Protein AF-A0A8S9K2G1-F1 (afdb_monomer)

Sequence (142 aa):
MAADELMATHKSHRAPKSGPTMKKKSENDKKKSGVSDNKQQNPKAFSFTSADKAKILKLHTVEKEQKRIHLPTIDRNYGDPPPFVVVVQGPPGVGKSLVIKSLVKHFTHQNVPEVRGPITIVQGSVSVLHSSLVFSYILNEL

Solvent-accessible surface area (backbone atoms only — not comparable to full-atom values): 10329 Å² total; per-residue (Å²): 135,90,86,88,79,80,84,79,80,76,80,82,77,78,78,83,84,76,66,74,50,74,69,60,43,55,53,51,53,61,68,69,60,77,78,80,95,61,88,79,72,59,71,79,77,75,52,76,95,46,69,66,62,54,49,53,53,49,51,54,51,52,53,54,52,58,75,66,66,67,82,92,71,86,81,83,80,79,77,82,79,76,84,86,86,83,83,88,83,76,73,81,90,78,44,64,66,54,54,54,42,50,52,47,29,70,72,69,73,45,87,62,93,72,91,72,75,84,84,90,80,86,82,77,94,72,96,68,84,82,81,92,72,82,78,79,82,75,78,89,78,131

Radius of gyration: 39.26 Å; Cα contacts (8 Å, |Δi|>4): 29; chains: 1; bounding box: 96×61×89 Å

InterPro domains:
  IPR027417 P-loop containing nucleoside triphosphate hydrolase [G3DSA:3.40.50.300] (3-130)
  IPR027417 P-loop containing nucleoside triphosphate hydrolase [SSF52540] (83-114)
  IPR039761 Ribosome biogenesis protein Bms1/Tsr1 [PTHR12858] (6-125)

Foldseek 3Di:
DDDPDDDDDDDDDDDDPDDPPPVRVVVVVVVPPPDPDDPPDDVVVPDDPDDVVVVVVVVVVVVVVVVPDDDDDDDPDDDDDDDDDDDQDDDPPPCSVVVVQVVCCVAVVDGDPDDDDDDDGDHDDDPDDDDPDDPPDDDDDD

Organism: Brassica cretica (NCBI:txid69181)

Mean predicted aligned error: 17.75 Å

Secondary structure (DSSP, 8-state):
---------PPPPPPP--PPPHHHHHHHHHHHT---SS----TTTTS-S-HHHHHHHHHHHHHHHHHH----------SSPPPPP------TTS-HHHHHHHHHHHHH----S---S------S------------------

Structure (mmCIF, N/CA/C/O backbone):
data_AF-A0A8S9K2G1-F1
#
_entry.id   AF-A0A8S9K2G1-F1
#
loop_
_atom_site.group_PDB
_atom_site.id
_atom_site.type_symbol
_atom_site.label_atom_id
_atom_site.label_alt_id
_atom_site.label_comp_id
_atom_site.label_asym_id
_atom_site.label_entity_id
_atom_site.label_seq_id
_atom_site.pdbx_PDB_ins_code
_atom_site.Cartn_x
_atom_site.Cartn_y
_atom_site.Cartn_z
_atom_site.occupancy
_atom_site.B_iso_or_equiv
_atom_site.auth_seq_id
_atom_site.auth_comp_id
_atom_site.auth_asym_id
_atom_site.auth_atom_id
_atom_site.pdbx_PDB_model_num
ATOM 1 N N . MET A 1 1 ? -74.415 41.598 60.648 1.00 41.25 1 MET A N 1
ATOM 2 C CA . MET A 1 1 ? -74.114 40.195 61.003 1.00 41.25 1 MET A CA 1
ATOM 3 C C . MET A 1 1 ? -73.276 39.646 59.854 1.00 41.25 1 MET A C 1
ATOM 5 O O . MET A 1 1 ? -73.848 39.323 58.831 1.00 41.25 1 M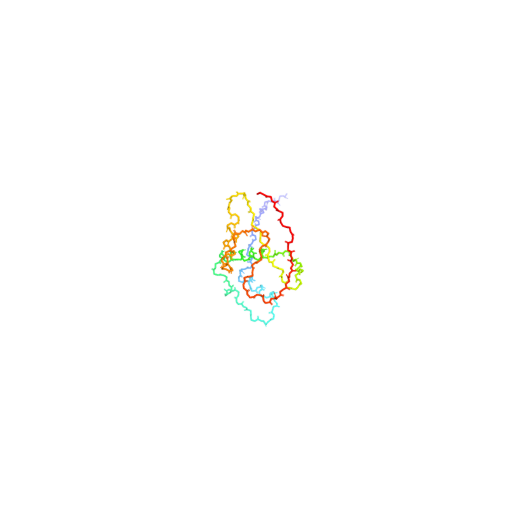ET A O 1
ATOM 9 N N . ALA A 1 2 ? -71.966 39.886 59.774 1.00 49.69 2 ALA A N 1
ATOM 10 C CA . ALA A 1 2 ? -70.877 39.422 60.643 1.00 49.69 2 ALA A CA 1
ATOM 11 C C . ALA A 1 2 ? -70.800 37.888 60.694 1.00 49.69 2 ALA A C 1
ATOM 13 O O . ALA A 1 2 ? -71.438 37.294 61.554 1.00 49.69 2 ALA A O 1
ATOM 14 N N . ALA A 1 3 ? -70.070 37.303 59.740 1.00 54.84 3 ALA A N 1
ATOM 15 C CA . ALA A 1 3 ? -69.247 36.097 59.880 1.00 54.84 3 ALA A CA 1
ATOM 16 C C . ALA A 1 3 ? -68.745 35.691 58.484 1.00 54.84 3 ALA A C 1
ATOM 18 O O . ALA A 1 3 ? -69.377 34.890 57.809 1.00 54.84 3 ALA A O 1
ATOM 19 N N . ASP A 1 4 ? -67.627 36.261 58.042 1.00 58.22 4 ASP A N 1
ATOM 20 C CA . ASP A 1 4 ? -66.793 35.593 57.036 1.00 58.22 4 ASP A CA 1
ATOM 21 C C . ASP A 1 4 ? -65.336 35.768 57.477 1.00 58.22 4 ASP A C 1
ATOM 23 O O . ASP A 1 4 ? -64.545 36.560 56.967 1.00 58.22 4 ASP A O 1
ATOM 27 N N . GLU A 1 5 ? -65.058 35.115 58.604 1.00 58.91 5 GLU A N 1
ATOM 28 C CA . GLU A 1 5 ? -63.786 35.109 59.305 1.00 58.91 5 GLU A CA 1
ATOM 29 C C . GLU A 1 5 ? -62.955 33.921 58.792 1.00 58.91 5 GLU A C 1
ATOM 31 O O . GLU A 1 5 ? -63.240 32.762 59.075 1.00 58.91 5 GLU A O 1
ATOM 36 N N . LEU A 1 6 ? -61.927 34.246 58.002 1.00 64.00 6 LEU A N 1
ATOM 37 C CA . LEU A 1 6 ? -60.638 33.548 57.912 1.00 64.00 6 LEU A CA 1
ATOM 38 C C . LEU A 1 6 ? -60.663 32.023 57.665 1.00 64.00 6 LEU A C 1
ATOM 40 O O . LEU A 1 6 ? -60.299 31.227 58.529 1.00 64.00 6 LEU A O 1
ATOM 44 N N . MET A 1 7 ? -60.916 31.606 56.422 1.00 61.41 7 MET A N 1
ATOM 45 C CA . MET A 1 7 ? -60.535 30.261 55.966 1.00 61.41 7 MET A CA 1
ATOM 46 C C . MET A 1 7 ? -59.083 30.260 55.468 1.00 61.41 7 MET A C 1
ATOM 48 O O . MET A 1 7 ? -58.781 30.724 54.368 1.00 61.41 7 MET A O 1
ATOM 52 N N . ALA A 1 8 ? -58.159 29.730 56.272 1.00 67.31 8 ALA A N 1
ATOM 53 C CA . ALA A 1 8 ? -56.782 29.501 55.843 1.00 67.31 8 ALA A CA 1
ATOM 54 C C . ALA A 1 8 ? -56.741 28.398 54.768 1.00 67.31 8 ALA A C 1
ATOM 56 O O . ALA A 1 8 ? -56.999 27.227 55.042 1.00 67.31 8 ALA A O 1
ATOM 57 N N . THR A 1 9 ? -56.391 28.747 53.528 1.00 68.19 9 THR A N 1
ATOM 58 C CA . THR A 1 9 ? -56.200 27.757 52.460 1.00 68.19 9 THR A CA 1
ATOM 59 C C . THR A 1 9 ? -54.955 26.917 52.750 1.00 68.19 9 THR A C 1
ATOM 61 O O . THR A 1 9 ? -53.826 27.408 52.653 1.00 68.19 9 THR A O 1
ATOM 64 N N . HIS A 1 10 ? -55.139 25.645 53.103 1.00 73.62 10 HIS A N 1
ATOM 65 C CA . HIS A 1 10 ? -54.024 24.723 53.310 1.00 73.62 10 HIS A CA 1
ATOM 6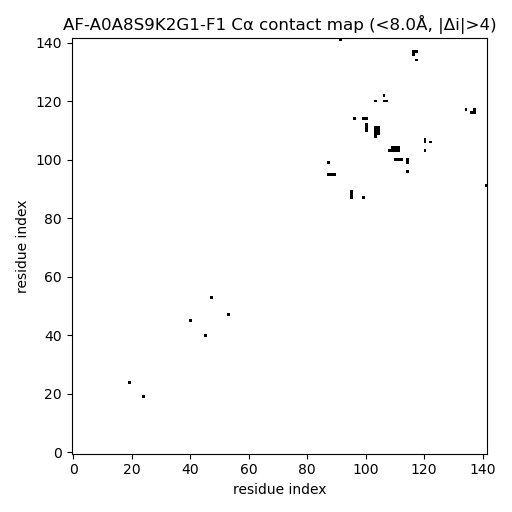6 C C . HIS A 1 10 ? -53.266 24.474 52.000 1.00 73.62 10 HIS A C 1
ATOM 68 O O . HIS A 1 10 ? -53.845 24.152 50.962 1.00 73.62 10 HIS A O 1
ATOM 74 N N . LYS A 1 11 ? -51.938 24.619 52.052 1.00 76.31 11 LYS A N 1
ATOM 75 C CA . LYS A 1 11 ? -51.043 24.412 50.908 1.00 76.31 11 LYS A CA 1
ATOM 76 C C . LYS A 1 11 ? -51.121 22.949 50.458 1.00 76.31 11 LYS A C 1
ATOM 78 O O . LYS A 1 11 ? -50.914 22.048 51.267 1.00 76.31 11 LYS A O 1
ATOM 83 N N . SER A 1 12 ? -51.402 22.703 49.177 1.00 78.00 12 SER A N 1
ATOM 84 C CA . SER A 1 12 ? -51.529 21.341 48.642 1.00 78.00 12 SER A CA 1
ATOM 85 C C . SER A 1 12 ? -50.240 20.539 48.855 1.00 78.00 12 SER A C 1
ATOM 87 O O . SER A 1 12 ? -49.158 20.987 48.456 1.00 78.00 12 SER A O 1
ATOM 89 N N . HIS A 1 13 ? -50.342 19.339 49.431 1.00 74.69 13 HIS A N 1
ATOM 90 C CA . HIS A 1 13 ? -49.204 18.427 49.527 1.00 74.69 13 HIS A CA 1
ATOM 91 C C . HIS A 1 13 ? -48.746 17.971 48.136 1.00 74.69 13 HIS A C 1
ATOM 93 O O . HIS A 1 13 ? -49.546 17.746 47.226 1.00 74.69 13 HIS A O 1
ATOM 99 N N . ARG A 1 14 ? -47.428 17.809 47.971 1.00 78.75 14 ARG A N 1
ATOM 100 C CA . ARG A 1 14 ? -46.832 17.277 46.742 1.00 78.75 14 ARG A CA 1
ATOM 101 C C . ARG A 1 14 ? -47.313 15.842 46.528 1.00 78.75 14 ARG A C 1
ATOM 103 O O . ARG A 1 14 ? -47.057 14.986 47.372 1.00 78.75 14 ARG A O 1
ATOM 110 N N . ALA A 1 15 ? -47.943 15.576 45.384 1.00 75.00 15 ALA A N 1
ATOM 111 C CA . ALA A 1 15 ? -48.335 14.221 45.010 1.00 75.00 15 ALA A CA 1
ATOM 112 C C . ALA A 1 15 ? -47.110 13.277 45.036 1.00 75.00 15 ALA A C 1
ATOM 114 O O . ALA A 1 15 ? -46.035 13.656 44.544 1.00 75.00 15 ALA A O 1
ATOM 115 N N . PRO A 1 16 ? -47.231 12.068 45.616 1.00 62.91 16 PRO A N 1
ATOM 116 C CA . PRO A 1 16 ? -46.120 11.130 45.696 1.00 62.91 16 PRO A CA 1
ATOM 117 C C . PRO A 1 16 ? -45.647 10.734 44.290 1.00 62.91 16 PRO A C 1
ATOM 119 O O . PRO A 1 16 ? -46.431 10.321 43.440 1.00 62.91 16 PRO A O 1
ATOM 122 N N . LYS A 1 17 ? -44.335 10.842 44.043 1.00 70.62 17 LYS A N 1
ATOM 123 C CA . LYS A 1 17 ? -43.677 10.468 42.774 1.00 70.62 17 LYS A CA 1
ATOM 124 C C . LYS A 1 17 ? -43.311 8.978 42.702 1.00 70.62 17 LYS A C 1
ATOM 126 O O . LYS A 1 17 ? -42.316 8.614 42.074 1.00 70.62 17 LYS A O 1
ATOM 131 N N . SER A 1 18 ? -44.053 8.098 43.366 1.00 64.12 18 SER A N 1
ATOM 132 C CA . SER A 1 18 ? -43.773 6.661 43.338 1.00 64.12 18 SER A CA 1
ATOM 133 C C . SER A 1 18 ? -44.320 6.036 42.054 1.00 64.12 18 SER A C 1
ATOM 135 O O . SER A 1 18 ? -45.380 5.416 42.031 1.00 64.12 18 SER A O 1
ATOM 137 N N . GLY A 1 19 ? -43.565 6.183 40.963 1.00 69.94 19 GLY A N 1
ATOM 138 C CA . GLY A 1 19 ? -43.736 5.325 39.794 1.00 69.94 19 GLY A CA 1
ATOM 139 C C . GLY A 1 19 ? -43.579 3.842 40.175 1.00 69.94 19 GLY A C 1
ATOM 140 O O . GLY A 1 19 ? -42.978 3.530 41.211 1.00 69.94 19 GLY A O 1
ATOM 141 N N . PRO A 1 20 ? -44.113 2.908 39.366 1.00 70.06 20 PRO A N 1
ATOM 142 C CA . PRO A 1 20 ? -44.018 1.484 39.653 1.00 70.06 20 PRO A CA 1
ATOM 143 C C . PRO A 1 20 ? -42.561 1.095 39.882 1.00 70.06 20 PRO A C 1
ATOM 145 O O . PRO A 1 20 ? -41.681 1.402 39.074 1.00 70.06 20 PRO A O 1
ATOM 148 N N . THR A 1 21 ? -42.314 0.430 41.011 1.00 69.25 21 THR A N 1
ATOM 149 C CA . THR A 1 21 ? -40.978 -0.032 41.376 1.00 69.25 21 THR A CA 1
ATOM 150 C C . THR A 1 21 ? -40.401 -0.888 40.252 1.00 69.25 21 THR A C 1
ATOM 152 O O . THR A 1 21 ? -41.132 -1.558 39.518 1.00 69.25 21 THR A O 1
ATOM 155 N N . MET A 1 22 ? -39.076 -0.885 40.114 1.00 66.38 22 MET A N 1
ATOM 156 C CA . MET A 1 22 ? -38.367 -1.553 39.014 1.00 66.38 22 MET A CA 1
ATOM 157 C C . MET A 1 22 ? -38.806 -3.019 38.818 1.00 66.38 22 MET A C 1
ATOM 159 O O . MET A 1 22 ? -38.909 -3.497 37.691 1.00 66.38 22 MET A O 1
ATOM 163 N N . LYS A 1 23 ? -39.166 -3.700 39.917 1.00 66.38 23 LYS A N 1
ATOM 164 C CA . LYS A 1 23 ? -39.738 -5.055 39.917 1.00 66.38 23 LYS A CA 1
ATOM 165 C C . LYS A 1 23 ? -41.116 -5.110 39.237 1.00 66.38 23 LYS A C 1
ATOM 167 O O . LYS A 1 23 ? -41.270 -5.857 38.273 1.00 66.38 23 LYS A O 1
ATOM 172 N N . LYS A 1 24 ? -42.070 -4.265 39.658 1.00 66.88 24 LYS A N 1
ATOM 173 C CA . LYS A 1 24 ? -43.422 -4.178 39.064 1.00 66.88 24 LYS A CA 1
ATOM 174 C C . LYS A 1 24 ? -43.392 -3.744 37.597 1.00 66.88 24 LYS A C 1
ATOM 176 O O . LYS A 1 24 ? -44.211 -4.200 36.805 1.00 66.88 24 LYS A O 1
ATOM 181 N N . LYS A 1 25 ? -42.437 -2.888 37.217 1.00 70.06 25 LYS A N 1
ATOM 182 C CA . LYS A 1 25 ? -42.250 -2.483 35.818 1.00 70.06 25 LYS A CA 1
ATOM 183 C C . LYS A 1 25 ? -41.779 -3.659 34.952 1.00 70.06 25 LYS A C 1
ATOM 185 O O . LYS A 1 25 ? -42.391 -3.922 33.926 1.00 70.06 25 LYS A O 1
ATOM 190 N N . SER A 1 26 ? -40.800 -4.437 35.428 1.00 64.94 26 SER A N 1
ATOM 191 C CA . SER A 1 26 ? -40.318 -5.632 34.716 1.00 64.94 26 SER A CA 1
ATOM 192 C C . SER A 1 26 ? -41.380 -6.730 34.559 1.00 64.94 26 SER A C 1
ATOM 194 O O . SER A 1 26 ? -41.403 -7.421 33.545 1.00 64.94 26 SER A O 1
ATOM 196 N N . GLU A 1 27 ? -42.288 -6.884 35.528 1.00 64.75 27 GLU A N 1
ATOM 197 C CA . GLU A 1 27 ? -43.430 -7.804 35.421 1.00 64.75 27 GLU A CA 1
ATOM 198 C C . GLU A 1 27 ? -44.466 -7.328 34.400 1.00 64.75 27 GLU A C 1
ATOM 200 O O . GLU A 1 27 ? -44.975 -8.135 33.623 1.00 64.75 27 GLU A O 1
ATOM 205 N N . ASN A 1 28 ? -44.754 -6.025 34.358 1.00 63.56 28 ASN A N 1
ATOM 206 C CA . ASN A 1 28 ? -45.663 -5.456 33.365 1.00 63.56 28 ASN A CA 1
ATOM 207 C C . ASN A 1 28 ? -45.095 -5.524 31.940 1.00 63.56 28 ASN A C 1
ATOM 209 O O . ASN A 1 28 ? -45.845 -5.813 31.010 1.00 63.56 28 ASN A O 1
ATOM 213 N N . ASP A 1 29 ? -43.788 -5.323 31.761 1.00 65.12 29 ASP A N 1
ATOM 214 C CA . ASP A 1 29 ? -43.138 -5.408 30.445 1.00 65.12 29 ASP A CA 1
ATOM 215 C C . ASP A 1 29 ? -43.108 -6.855 29.913 1.00 65.12 29 ASP A C 1
ATOM 217 O O . ASP A 1 29 ? -43.325 -7.089 28.720 1.00 65.12 29 ASP A O 1
ATOM 221 N N . LYS A 1 30 ? -42.952 -7.848 30.804 1.00 61.59 30 LYS A N 1
ATOM 222 C CA . LYS A 1 30 ? -43.096 -9.275 30.462 1.00 61.59 30 LYS A CA 1
ATOM 223 C C . LYS A 1 30 ? -44.512 -9.628 30.003 1.00 61.59 30 LYS A C 1
ATOM 225 O O . LYS A 1 30 ? -44.660 -10.372 29.040 1.00 61.59 30 LYS A O 1
ATOM 230 N N . LYS A 1 31 ? -45.546 -9.080 30.656 1.00 60.84 31 LYS A N 1
ATOM 231 C CA . LYS A 1 31 ? -46.955 -9.309 30.280 1.00 60.84 31 LYS A CA 1
ATOM 232 C C . LYS A 1 31 ? -47.339 -8.632 28.960 1.00 60.84 31 LYS A C 1
ATOM 234 O O . LYS A 1 31 ? -48.172 -9.162 28.237 1.00 60.84 31 LYS A O 1
ATOM 239 N N . LYS A 1 32 ? -46.730 -7.485 28.631 1.00 60.88 32 LYS A N 1
ATOM 240 C CA . LYS A 1 32 ? -47.005 -6.735 27.391 1.00 60.88 32 LYS A CA 1
ATOM 241 C C . LYS A 1 32 ? -46.334 -7.306 26.141 1.00 60.88 32 LYS A C 1
ATOM 243 O O . LYS A 1 32 ? -46.783 -6.995 25.047 1.00 60.88 32 LYS A O 1
ATOM 248 N N . SER A 1 33 ? -45.279 -8.111 26.284 1.00 58.50 33 SER A N 1
ATOM 249 C CA . SER A 1 33 ? -44.478 -8.546 25.131 1.00 58.50 33 SER A CA 1
ATOM 250 C C . SER A 1 33 ? -45.085 -9.693 24.309 1.00 58.50 33 SER A C 1
ATOM 252 O O . SER A 1 33 ? -44.587 -9.931 23.221 1.00 58.50 33 SER A O 1
ATOM 254 N N . GLY A 1 34 ? -46.140 -10.385 24.761 1.00 53.59 34 GLY A N 1
ATOM 255 C CA . GLY A 1 34 ? -46.945 -11.280 23.905 1.00 53.59 34 GLY A CA 1
ATOM 256 C C . GLY A 1 34 ? -46.180 -12.311 23.050 1.00 53.59 34 GLY A C 1
ATOM 257 O O . GLY A 1 34 ? -46.577 -12.543 21.914 1.00 53.59 34 GLY A O 1
ATOM 258 N N . VAL A 1 35 ? -45.087 -12.911 23.545 1.00 52.56 35 VAL A N 1
ATOM 259 C CA . VAL A 1 35 ? -44.271 -13.871 22.769 1.00 52.56 35 VAL A CA 1
ATOM 260 C C . VAL A 1 35 ? -44.527 -15.307 23.230 1.00 52.56 35 VAL A C 1
ATOM 262 O O . VAL A 1 35 ? -44.177 -15.674 24.353 1.00 52.56 35 VAL A O 1
ATOM 265 N N . SER A 1 36 ? -45.114 -16.103 22.337 1.00 44.88 36 SER A N 1
ATOM 266 C CA . SER A 1 36 ? -45.307 -17.554 22.415 1.00 44.88 36 SER A CA 1
ATOM 267 C C . SER A 1 36 ? -43.980 -18.333 22.389 1.00 44.88 36 SER A C 1
ATOM 269 O O . SER A 1 36 ? -43.139 -18.092 21.526 1.00 44.88 36 SER A O 1
ATOM 271 N N . ASP A 1 37 ? -43.819 -19.264 23.333 1.00 49.97 37 ASP A N 1
ATOM 272 C CA . ASP A 1 37 ? -42.990 -20.486 23.331 1.00 49.97 37 ASP A CA 1
ATOM 273 C C . ASP A 1 37 ? -41.743 -20.556 22.428 1.00 49.97 37 ASP A C 1
ATOM 275 O O . ASP A 1 37 ?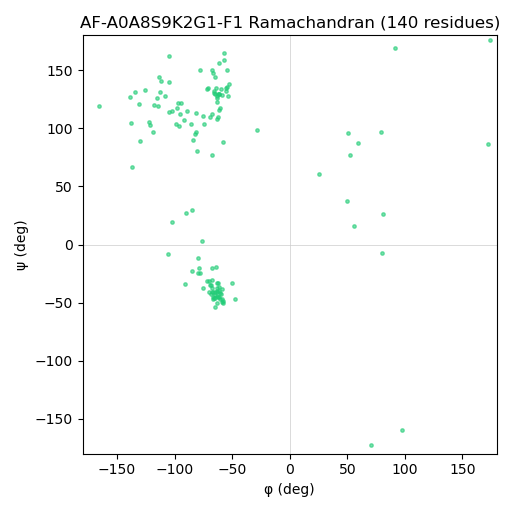 -41.567 -21.465 21.621 1.00 49.97 37 ASP A O 1
ATOM 279 N N . ASN A 1 38 ? -40.784 -19.662 22.653 1.00 57.09 38 ASN A N 1
ATOM 280 C CA . ASN A 1 38 ? -39.374 -19.960 22.408 1.00 57.09 38 ASN A CA 1
ATOM 281 C C . ASN A 1 38 ? -38.585 -19.546 23.650 1.00 57.09 38 ASN A C 1
ATOM 283 O O . ASN A 1 38 ? -38.679 -18.394 24.073 1.00 57.09 38 ASN A O 1
ATOM 287 N N . LYS A 1 39 ? -37.874 -20.509 24.264 1.00 61.22 39 LYS A N 1
ATOM 288 C CA . LYS A 1 39 ? -37.099 -20.400 25.521 1.00 61.22 39 LYS A CA 1
ATOM 289 C C . LYS A 1 39 ? -36.579 -18.974 25.742 1.00 61.22 39 LYS A C 1
ATOM 291 O O . LYS A 1 39 ? -35.559 -18.580 25.179 1.00 61.22 39 LYS A O 1
ATOM 296 N N . GLN A 1 40 ? -37.292 -18.202 26.562 1.00 69.12 40 GLN A N 1
ATOM 297 C CA . GLN A 1 40 ? -36.931 -16.820 26.858 1.00 69.12 40 GLN A CA 1
ATOM 298 C C . GLN A 1 40 ? -35.573 -16.814 27.563 1.00 69.12 40 GLN A C 1
ATOM 300 O O . GLN A 1 40 ? -35.436 -17.243 28.710 1.00 69.12 40 GLN A O 1
ATOM 305 N N . GLN A 1 41 ? -34.548 -16.370 26.841 1.00 75.19 41 GLN A N 1
ATOM 306 C CA . GLN A 1 41 ? -33.192 -16.246 27.351 1.00 75.19 41 GLN A CA 1
ATOM 307 C C . GLN A 1 41 ? -33.172 -15.253 28.518 1.00 75.19 41 GLN A C 1
ATOM 309 O O . GLN A 1 41 ? -33.707 -14.151 28.413 1.00 75.19 41 GLN A O 1
ATOM 314 N N . ASN A 1 42 ? -32.570 -15.643 29.646 1.00 81.19 42 ASN A N 1
ATOM 315 C CA . ASN A 1 42 ? -32.490 -14.795 30.834 1.00 81.19 42 ASN A CA 1
ATOM 316 C C . ASN A 1 42 ? -31.693 -13.512 30.513 1.00 81.19 42 ASN A C 1
ATOM 318 O O . ASN A 1 42 ? -30.470 -13.591 30.398 1.00 81.19 42 ASN A O 1
ATOM 322 N N . PRO A 1 43 ? -32.318 -12.320 30.440 1.00 76.81 43 PRO A N 1
ATOM 323 C CA . PRO A 1 43 ? -31.641 -11.097 29.998 1.00 76.81 43 PRO A CA 1
ATOM 324 C C . PRO A 1 43 ? -30.503 -10.667 30.937 1.00 76.81 43 PRO A C 1
ATOM 326 O O . PRO A 1 43 ? -29.618 -9.922 30.530 1.00 76.81 43 PRO A O 1
ATOM 329 N N . LYS A 1 44 ? -30.493 -11.158 32.185 1.00 78.06 44 LYS A N 1
ATOM 330 C CA . LYS A 1 44 ? -29.403 -10.926 33.145 1.00 78.06 44 LYS A CA 1
ATOM 331 C C . LYS A 1 44 ? -28.174 -11.802 32.892 1.00 78.06 44 LYS A C 1
ATOM 333 O O . LYS A 1 44 ? -27.088 -11.430 33.306 1.00 78.06 44 LYS A O 1
ATOM 338 N N . ALA A 1 45 ? -28.336 -12.958 32.250 1.00 82.38 45 ALA A N 1
ATOM 339 C CA . ALA A 1 45 ? -27.220 -13.842 31.911 1.00 82.38 45 ALA A CA 1
ATOM 340 C C . ALA A 1 45 ? -26.470 -13.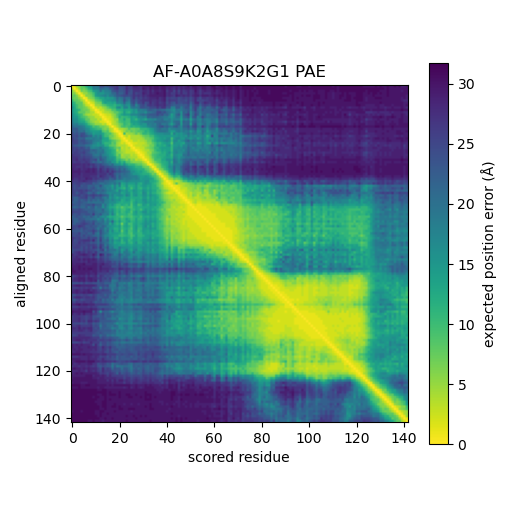371 30.651 1.00 82.38 45 ALA A C 1
ATOM 342 O O . ALA A 1 45 ? -25.288 -13.654 30.503 1.00 82.38 45 ALA A O 1
ATOM 343 N N . PHE A 1 46 ? -27.138 -12.611 29.776 1.00 81.25 46 PHE A N 1
ATOM 344 C CA . PHE A 1 46 ? -26.571 -12.063 28.535 1.00 81.25 46 PHE A CA 1
ATOM 345 C C . PHE A 1 46 ? -26.202 -10.574 28.646 1.00 81.25 46 PHE A C 1
ATOM 347 O O . PHE A 1 46 ? -26.060 -9.879 27.640 1.00 81.25 46 PHE A O 1
ATOM 354 N N . SER A 1 47 ? -26.053 -10.058 29.869 1.00 85.06 47 SER A N 1
ATOM 355 C CA . SER A 1 47 ? -25.541 -8.707 30.087 1.00 85.06 47 SER A CA 1
ATOM 356 C C . SER A 1 47 ? -24.021 -8.662 29.934 1.00 85.06 47 SER A C 1
ATOM 358 O O . SER A 1 47 ? -23.318 -9.617 30.256 1.00 85.06 47 SER A O 1
ATOM 360 N N . PHE A 1 48 ? -23.496 -7.520 29.498 1.00 86.00 48 PHE A N 1
ATOM 361 C CA . PHE A 1 48 ? -22.056 -7.280 29.479 1.00 86.00 48 PHE A CA 1
ATOM 362 C C . PHE A 1 48 ? -21.492 -7.213 30.908 1.00 86.00 48 PHE A C 1
ATOM 364 O O . PHE A 1 48 ? -22.140 -6.714 31.825 1.00 86.00 48 PHE A O 1
ATOM 371 N N . THR A 1 49 ? -20.250 -7.659 31.090 1.00 87.38 49 THR A N 1
ATOM 372 C CA . THR A 1 49 ? -19.529 -7.541 32.370 1.00 87.38 49 THR A CA 1
ATOM 373 C C . THR A 1 49 ? -19.103 -6.103 32.669 1.00 87.38 49 THR A C 1
ATOM 375 O O . THR A 1 49 ? -19.064 -5.697 33.824 1.00 87.38 49 THR A O 1
ATOM 378 N N . SER A 1 50 ? -18.809 -5.306 31.637 1.00 92.25 50 SER A N 1
ATOM 379 C CA . SER A 1 50 ? -18.473 -3.884 31.770 1.00 92.25 50 SER A CA 1
ATOM 380 C C . SER A 1 50 ? -19.143 -3.057 30.676 1.00 92.25 50 SER A C 1
ATOM 382 O O . SER A 1 50 ? -19.026 -3.359 29.486 1.00 92.25 50 SER A O 1
ATOM 384 N N . ALA A 1 51 ? -19.864 -2.011 31.087 1.00 91.62 51 ALA A N 1
ATOM 385 C CA . ALA A 1 51 ? -20.618 -1.156 30.171 1.00 91.62 51 ALA A CA 1
ATOM 386 C C . ALA A 1 51 ? -19.694 -0.398 29.223 1.00 91.62 51 ALA A C 1
ATOM 388 O O . ALA A 1 51 ? -19.955 -0.320 28.026 1.00 91.62 51 ALA A O 1
ATOM 389 N N . ASP A 1 52 ? -18.599 0.137 29.754 1.00 93.88 52 ASP A N 1
ATOM 390 C CA . ASP A 1 52 ? -17.752 1.053 28.998 1.00 93.88 52 ASP A CA 1
ATOM 391 C C . ASP A 1 52 ? -16.900 0.317 27.965 1.00 93.88 52 ASP A C 1
ATOM 393 O O . ASP A 1 52 ? -16.814 0.764 26.824 1.00 93.88 52 ASP A O 1
ATOM 397 N N . LYS A 1 53 ? -16.403 -0.888 28.283 1.00 92.31 53 LYS A N 1
ATOM 398 C CA . LYS A 1 53 ? -15.730 -1.730 27.280 1.00 92.31 53 LYS A CA 1
ATOM 399 C C . LYS A 1 53 ? -16.695 -2.177 26.185 1.00 92.31 53 LYS A C 1
ATOM 401 O O . LYS A 1 53 ? -16.340 -2.144 25.011 1.00 92.31 53 LYS A O 1
ATOM 406 N N . ALA A 1 54 ? -17.926 -2.550 26.546 1.00 93.56 54 ALA A N 1
ATOM 407 C CA . ALA A 1 54 ? -18.937 -2.931 25.563 1.00 93.56 54 ALA A CA 1
ATOM 408 C C . ALA A 1 54 ? -19.298 -1.766 24.626 1.00 93.56 54 ALA A C 1
ATOM 410 O O . ALA A 1 54 ? -19.498 -1.991 23.435 1.00 93.56 54 ALA A O 1
ATOM 411 N N . LYS A 1 55 ? -19.349 -0.526 25.132 1.00 94.69 55 LYS A N 1
ATOM 412 C CA . LYS A 1 55 ? -19.536 0.673 24.300 1.00 94.69 55 LYS A CA 1
ATOM 413 C C . LYS A 1 55 ? -18.367 0.865 23.337 1.00 94.69 55 LYS A C 1
ATOM 415 O O . LYS A 1 55 ? -18.602 0.988 22.142 1.00 94.69 55 LYS A O 1
ATOM 420 N N . ILE A 1 56 ? -17.131 0.828 23.837 1.00 95.38 56 ILE A N 1
ATOM 421 C CA . ILE A 1 56 ? -15.926 1.032 23.019 1.00 95.38 56 ILE A CA 1
ATOM 422 C C . ILE A 1 56 ? -15.840 -0.006 21.890 1.00 95.38 56 ILE A C 1
ATOM 424 O O . ILE A 1 56 ? -15.652 0.353 20.732 1.00 95.38 56 ILE A O 1
ATOM 428 N N . LEU A 1 57 ? -16.052 -1.291 22.193 1.00 94.69 57 LEU A N 1
ATOM 429 C CA . LEU A 1 57 ? -16.016 -2.354 21.181 1.00 94.69 57 LEU A CA 1
ATOM 430 C C . LEU A 1 57 ? -17.108 -2.192 20.121 1.00 94.69 57 LEU A C 1
ATOM 432 O O . LEU A 1 57 ? -16.852 -2.407 18.936 1.00 94.69 57 LEU A O 1
ATOM 436 N N . LYS A 1 58 ? -18.316 -1.790 20.533 1.00 95.19 58 LYS A N 1
ATOM 437 C CA . LYS A 1 58 ? -19.409 -1.507 19.596 1.00 95.19 58 LYS A CA 1
ATOM 438 C C . LYS A 1 58 ? -19.052 -0.351 18.671 1.00 95.19 58 LYS A C 1
ATOM 440 O O . LYS A 1 58 ? -19.226 -0.495 17.468 1.00 95.19 58 LYS A O 1
ATOM 445 N N . LEU A 1 59 ? -18.503 0.740 19.208 1.00 96.12 59 LEU A N 1
ATOM 446 C CA . LEU A 1 59 ? -18.062 1.882 18.405 1.00 96.12 59 LEU A CA 1
ATOM 447 C C . LEU A 1 59 ? -17.002 1.466 17.378 1.00 96.12 59 LEU A C 1
ATOM 449 O O . LEU A 1 59 ? -17.190 1.704 16.191 1.00 96.12 59 LEU A O 1
ATOM 453 N N . HIS A 1 60 ? -15.959 0.743 17.794 1.00 96.62 60 HIS A N 1
ATOM 454 C CA . HIS A 1 60 ? -14.931 0.263 16.863 1.00 96.62 60 HIS A CA 1
ATOM 455 C C . HIS A 1 60 ? -15.471 -0.685 15.789 1.00 96.62 60 HIS A C 1
ATOM 457 O O . HIS A 1 60 ? -15.012 -0.651 14.647 1.00 96.62 60 HIS A O 1
ATOM 463 N N . THR A 1 61 ? -16.433 -1.541 16.140 1.00 95.81 61 THR A N 1
ATOM 464 C CA . THR A 1 61 ? -17.053 -2.465 15.181 1.00 95.81 61 THR A CA 1
ATOM 465 C C . THR A 1 61 ? -17.849 -1.690 14.135 1.00 95.81 61 THR A C 1
ATOM 467 O O . THR A 1 61 ? -17.634 -1.889 12.942 1.00 95.81 61 THR A O 1
ATOM 470 N N . VAL A 1 62 ? -18.672 -0.734 14.578 1.00 96.19 62 VAL A N 1
ATOM 471 C CA . VAL A 1 62 ? -19.467 0.136 13.699 1.00 96.19 62 VAL A CA 1
ATOM 472 C C . VAL A 1 62 ? -18.567 0.977 12.791 1.00 96.19 62 VAL A C 1
ATOM 474 O O . VAL A 1 62 ? -18.791 1.025 11.586 1.00 96.19 62 VAL A O 1
ATOM 477 N N . GLU A 1 63 ? -17.500 1.579 13.321 1.00 95.81 63 GLU A N 1
ATOM 478 C CA . GLU A 1 63 ? -16.539 2.349 12.518 1.00 95.81 63 GLU A CA 1
ATOM 479 C C . GLU A 1 63 ? -15.852 1.490 11.449 1.00 95.81 63 GLU A C 1
ATOM 481 O O . GLU A 1 63 ? -15.658 1.927 10.312 1.00 95.81 63 GLU A O 1
ATOM 486 N N . LYS A 1 64 ? -15.467 0.257 11.802 1.00 95.44 64 LYS A N 1
ATOM 487 C CA . LYS A 1 64 ? -14.820 -0.678 10.877 1.00 95.44 64 LYS A CA 1
ATOM 488 C C . LYS A 1 64 ? -15.769 -1.111 9.765 1.00 95.44 64 LYS A C 1
ATOM 490 O O . LYS A 1 64 ? -15.341 -1.221 8.619 1.00 95.44 64 LYS A O 1
ATOM 495 N N . GLU A 1 65 ? -17.030 -1.367 10.096 1.00 93.94 65 GLU A N 1
ATOM 496 C CA . GLU A 1 65 ? -18.069 -1.700 9.122 1.00 93.94 65 GLU A CA 1
ATOM 497 C C . GLU A 1 65 ? -18.348 -0.518 8.197 1.00 93.94 65 GLU A C 1
ATOM 499 O O . GLU A 1 65 ? -18.319 -0.680 6.981 1.00 93.94 65 GLU A O 1
ATOM 504 N N . GLN A 1 66 ? -18.482 0.689 8.746 1.00 91.69 66 GLN A N 1
ATOM 505 C CA . GLN A 1 66 ? -18.733 1.892 7.960 1.00 91.69 66 GLN A CA 1
ATOM 506 C C . GLN A 1 66 ? -17.605 2.191 6.964 1.00 91.69 66 GLN A C 1
ATOM 508 O O . GLN A 1 66 ? -17.879 2.524 5.816 1.00 91.69 66 GLN A O 1
ATOM 513 N N . LYS A 1 67 ? -16.337 2.001 7.355 1.00 90.06 67 LYS A N 1
ATOM 514 C CA . LYS A 1 67 ? -15.182 2.155 6.448 1.00 90.06 67 LYS A CA 1
ATOM 515 C C . LYS A 1 67 ? -15.115 1.094 5.345 1.00 90.06 67 LYS A C 1
ATOM 517 O O . LYS A 1 67 ? -14.415 1.295 4.360 1.00 90.06 67 LYS A O 1
ATOM 522 N N . ARG A 1 68 ? -15.778 -0.056 5.514 1.00 89.75 68 ARG A N 1
ATOM 523 C CA . ARG A 1 68 ? -15.819 -1.132 4.507 1.00 89.75 68 ARG A CA 1
ATOM 524 C C . ARG A 1 68 ? -16.911 -0.923 3.467 1.00 89.75 68 ARG A C 1
ATOM 526 O O . ARG A 1 68 ? -16.802 -1.483 2.378 1.00 89.75 68 ARG A O 1
ATOM 533 N N . ILE A 1 69 ? -17.946 -0.155 3.791 1.00 90.56 69 ILE A N 1
ATOM 534 C CA . ILE A 1 69 ? -19.047 0.128 2.874 1.00 90.56 69 ILE A CA 1
ATOM 535 C C . ILE A 1 69 ? -18.543 1.127 1.825 1.00 90.56 69 ILE A C 1
ATOM 537 O O . ILE A 1 69 ? -18.394 2.314 2.098 1.00 90.56 69 ILE A O 1
ATOM 541 N N . HIS A 1 70 ? -18.263 0.625 0.626 1.00 88.00 70 HIS A N 1
ATOM 542 C CA . HIS A 1 70 ? -17.906 1.421 -0.549 1.00 88.00 70 HIS A CA 1
ATOM 543 C C . HIS A 1 70 ? -19.094 1.478 -1.514 1.00 88.00 70 HIS A C 1
ATOM 545 O O . HIS A 1 70 ? -20.016 0.663 -1.417 1.00 88.00 70 HIS A O 1
ATOM 551 N N . LEU A 1 71 ? -19.081 2.433 -2.451 1.00 86.62 71 LEU A N 1
ATOM 552 C CA . LEU A 1 71 ? -20.111 2.491 -3.485 1.00 86.62 71 LEU A CA 1
ATOM 553 C C . LEU A 1 71 ? -20.040 1.218 -4.343 1.00 86.62 71 LEU A C 1
ATOM 555 O O . LEU A 1 71 ? -18.951 0.881 -4.823 1.00 86.62 71 LEU A O 1
ATOM 559 N N . PRO A 1 72 ? -21.171 0.517 -4.555 1.00 84.31 72 PRO A N 1
ATOM 560 C CA . PRO A 1 72 ? -21.186 -0.649 -5.421 1.00 84.31 72 PRO A CA 1
ATOM 561 C C . PRO A 1 72 ? -20.777 -0.211 -6.827 1.00 84.31 72 PRO A C 1
ATOM 563 O O . PRO A 1 72 ? -21.432 0.623 -7.451 1.00 84.31 72 PRO A O 1
ATOM 566 N N . THR A 1 73 ? -19.663 -0.757 -7.300 1.00 84.31 73 THR A N 1
ATOM 567 C CA . THR A 1 73 ? -19.121 -0.500 -8.633 1.00 84.31 73 THR A CA 1
ATOM 568 C C . THR A 1 73 ? -19.249 -1.783 -9.444 1.00 84.31 73 THR A C 1
ATOM 570 O O . THR A 1 73 ? -19.101 -2.878 -8.907 1.00 84.31 73 THR A O 1
ATOM 573 N N . ILE A 1 74 ? -19.598 -1.659 -10.723 1.00 80.50 74 ILE A N 1
ATOM 574 C CA . ILE A 1 74 ? -19.714 -2.808 -11.623 1.00 80.50 74 ILE A CA 1
ATOM 575 C C . ILE A 1 74 ? -18.312 -3.157 -12.116 1.00 80.50 74 ILE A C 1
ATOM 577 O O . ILE A 1 74 ? -17.725 -2.396 -12.889 1.00 80.50 74 ILE A O 1
ATOM 581 N N . ASP A 1 75 ? -17.809 -4.318 -11.713 1.00 74.00 75 ASP A N 1
ATOM 582 C CA . ASP A 1 75 ? -16.548 -4.846 -12.219 1.00 74.00 75 ASP A CA 1
ATOM 583 C C . ASP A 1 75 ? -16.755 -5.387 -13.638 1.00 74.00 75 ASP A C 1
ATOM 585 O O . ASP A 1 75 ? -17.426 -6.391 -13.862 1.00 74.00 75 ASP A O 1
ATOM 589 N N . ARG A 1 76 ? -16.183 -4.694 -14.627 1.00 75.81 76 ARG A N 1
ATOM 590 C CA . ARG A 1 76 ? -16.251 -5.064 -16.053 1.00 75.81 76 ARG A CA 1
ATOM 591 C C . ARG A 1 76 ? -15.103 -5.987 -16.482 1.00 75.81 76 ARG A C 1
ATOM 593 O O . ARG A 1 76 ? -14.686 -5.946 -17.637 1.00 75.81 76 ARG A O 1
ATOM 600 N N . ASN A 1 77 ? -14.546 -6.772 -15.562 1.00 73.50 77 ASN A N 1
ATOM 601 C CA . ASN A 1 77 ? -13.424 -7.655 -15.868 1.00 73.50 77 ASN A CA 1
ATOM 602 C C . ASN A 1 77 ? -13.944 -8.951 -16.515 1.00 73.50 77 ASN A C 1
ATOM 604 O O . ASN A 1 77 ? -14.399 -9.857 -15.820 1.00 73.50 77 ASN A O 1
ATOM 608 N N . TYR A 1 78 ? -13.922 -9.017 -17.849 1.00 68.12 78 TYR A N 1
ATOM 609 C CA . TYR A 1 78 ? -14.314 -10.197 -18.624 1.00 68.12 78 TYR A CA 1
ATOM 610 C C . TYR A 1 78 ? -13.053 -10.927 -19.119 1.00 68.12 78 TYR A C 1
ATOM 612 O O . TYR A 1 78 ? -12.324 -10.380 -19.941 1.00 68.12 78 TYR A O 1
ATOM 620 N N . GLY A 1 79 ? -12.812 -12.157 -18.648 1.00 74.88 79 GLY A N 1
ATOM 621 C CA . GLY A 1 79 ? -11.695 -13.010 -19.089 1.00 74.88 79 GLY A CA 1
ATOM 622 C C . GLY A 1 79 ? -10.456 -12.972 -18.186 1.00 74.88 79 GLY A C 1
ATOM 623 O O . GLY A 1 79 ? -10.547 -12.627 -17.005 1.00 74.88 79 GLY A O 1
ATOM 624 N N . ASP A 1 80 ? -9.306 -13.363 -18.744 1.00 69.56 80 ASP A N 1
ATOM 625 C CA . ASP A 1 80 ? -8.020 -13.333 -18.043 1.00 69.56 80 ASP A CA 1
ATOM 626 C C . ASP A 1 80 ? -7.609 -11.883 -17.744 1.00 69.56 80 ASP A C 1
ATOM 628 O O . ASP A 1 80 ? -7.681 -11.026 -18.634 1.00 69.56 80 ASP A O 1
ATOM 632 N N . PRO A 1 81 ? -7.192 -11.571 -16.503 1.00 74.25 81 PRO A N 1
ATOM 633 C CA . PRO A 1 81 ? -6.821 -10.212 -16.150 1.00 74.25 81 PRO A CA 1
ATOM 634 C C . PRO A 1 81 ? -5.593 -9.775 -16.965 1.00 74.25 81 PRO A C 1
ATOM 636 O O . PRO A 1 81 ? -4.621 -10.533 -17.061 1.00 74.25 81 PRO A O 1
ATOM 639 N N . PRO A 1 82 ? -5.593 -8.556 -17.536 1.00 78.94 82 PRO A N 1
ATOM 640 C CA . PRO A 1 82 ? -4.422 -8.036 -18.228 1.00 78.94 82 PRO A CA 1
ATOM 641 C C . PRO A 1 82 ? -3.234 -7.911 -17.257 1.00 78.94 82 PRO A C 1
ATOM 643 O O . PRO A 1 82 ? -3.433 -7.766 -16.046 1.00 78.94 82 PRO A O 1
ATOM 646 N N . PRO A 1 83 ? -1.986 -7.933 -17.760 1.00 80.44 83 PRO A N 1
ATOM 647 C CA . PRO A 1 83 ? -0.811 -7.780 -16.912 1.00 80.44 83 PRO A CA 1
ATOM 648 C C . PRO A 1 83 ? -0.843 -6.437 -16.170 1.00 80.44 83 PRO A C 1
ATOM 650 O O . PRO A 1 83 ? -1.099 -5.388 -16.765 1.00 80.44 83 PRO A O 1
ATOM 653 N N . PHE A 1 84 ? -0.560 -6.464 -14.865 1.00 79.69 84 PHE A N 1
ATOM 654 C CA . PHE A 1 84 ? -0.490 -5.252 -14.050 1.00 79.69 84 PHE A CA 1
ATOM 655 C C . PHE A 1 84 ? 0.633 -4.332 -14.539 1.00 79.69 84 PHE A C 1
ATOM 657 O O . PHE A 1 84 ? 1.787 -4.746 -14.659 1.00 79.69 84 PHE A O 1
ATOM 664 N N . VAL A 1 85 ? 0.298 -3.063 -14.782 1.00 84.81 85 VAL A N 1
ATOM 665 C CA . VAL A 1 85 ? 1.256 -2.047 -15.230 1.00 84.81 85 VAL A CA 1
ATOM 666 C C . VAL A 1 85 ? 1.781 -1.276 -14.023 1.00 84.81 85 VAL A C 1
ATOM 668 O O . VAL A 1 85 ? 1.016 -0.648 -13.293 1.00 84.81 85 VAL A O 1
ATOM 671 N N . VAL A 1 86 ? 3.100 -1.303 -13.831 1.00 85.56 86 VAL A N 1
ATOM 672 C CA . VAL A 1 86 ? 3.797 -0.564 -12.770 1.00 85.56 86 VAL A CA 1
ATOM 673 C C . VAL A 1 86 ? 4.705 0.480 -13.410 1.00 85.56 86 VAL A C 1
ATOM 675 O O . VAL A 1 86 ? 5.546 0.149 -14.243 1.00 85.56 86 VAL A O 1
ATOM 678 N N . VAL A 1 87 ? 4.550 1.743 -13.006 1.00 88.75 87 VAL A N 1
ATOM 679 C CA . VAL A 1 87 ? 5.352 2.866 -13.510 1.00 88.75 87 VAL A CA 1
ATOM 680 C C . VAL A 1 87 ? 6.311 3.341 -12.423 1.00 88.75 87 VAL A C 1
ATOM 682 O O . VAL A 1 87 ? 5.897 3.643 -11.305 1.00 88.75 87 VAL A O 1
ATOM 685 N N . VAL A 1 88 ? 7.600 3.435 -12.758 1.00 86.50 88 VAL A N 1
ATOM 686 C CA . VAL A 1 88 ? 8.637 3.992 -11.878 1.00 86.50 88 VAL A CA 1
ATOM 687 C C . VAL A 1 88 ? 8.902 5.439 -12.290 1.00 86.50 88 VAL A C 1
ATOM 689 O O . VAL A 1 88 ? 9.578 5.687 -13.286 1.00 86.50 88 VAL A O 1
ATOM 692 N N . GLN A 1 89 ? 8.383 6.393 -11.516 1.00 88.25 89 GLN A N 1
ATOM 693 C CA . GLN A 1 89 ? 8.513 7.829 -11.778 1.00 88.25 89 GLN A CA 1
ATOM 694 C C . GLN A 1 89 ? 9.355 8.525 -10.700 1.00 88.25 89 GLN A C 1
ATOM 696 O O . GLN A 1 89 ? 9.275 8.190 -9.521 1.00 88.25 89 GLN A O 1
ATOM 701 N N . GLY A 1 90 ? 10.146 9.526 -11.096 1.00 89.75 90 GLY A N 1
ATOM 702 C CA . GLY A 1 90 ? 10.920 10.360 -10.172 1.00 89.75 90 GLY A CA 1
ATOM 703 C C . GLY A 1 90 ? 11.863 11.341 -10.887 1.00 89.75 90 GLY A C 1
ATOM 704 O O . GLY A 1 90 ? 11.972 11.279 -12.115 1.00 89.75 90 GLY A O 1
ATOM 705 N N . PRO A 1 91 ? 12.563 12.221 -10.145 1.00 92.50 91 PRO A N 1
ATOM 706 C CA . PRO A 1 91 ? 13.573 13.142 -10.686 1.00 92.50 91 PRO A CA 1
ATOM 707 C C . PRO A 1 91 ? 14.709 12.425 -11.449 1.00 92.50 91 PRO A C 1
ATOM 709 O O . PRO A 1 91 ? 14.848 11.197 -11.351 1.00 92.50 91 PRO A O 1
ATOM 712 N N . PRO A 1 92 ? 15.527 13.128 -12.250 1.00 91.06 92 PRO A N 1
ATOM 713 C CA . PRO A 1 92 ? 16.707 12.526 -12.870 1.00 91.06 92 PRO A CA 1
ATOM 714 C C . PRO A 1 92 ? 17.760 12.165 -11.805 1.00 91.06 92 PRO A C 1
ATOM 716 O O . PRO A 1 92 ? 17.836 12.787 -10.750 1.00 91.06 92 PRO A O 1
ATOM 719 N N . GLY A 1 93 ? 18.555 11.120 -12.051 1.00 88.81 93 GLY A N 1
ATOM 720 C CA . GLY A 1 93 ? 19.667 10.726 -11.169 1.00 88.81 93 GLY A CA 1
ATOM 721 C C . GLY A 1 93 ? 19.308 9.910 -9.915 1.00 88.81 93 GLY A C 1
ATOM 722 O O . GLY A 1 93 ? 20.208 9.376 -9.278 1.00 88.81 93 GLY A O 1
ATOM 723 N N . VAL A 1 94 ? 18.024 9.707 -9.589 1.00 92.12 94 VAL A N 1
ATOM 724 C CA . VAL A 1 94 ? 17.597 8.942 -8.388 1.00 92.12 94 VAL A CA 1
ATOM 725 C C . VAL A 1 94 ? 17.722 7.414 -8.519 1.00 92.12 94 VAL A C 1
ATOM 727 O O . VAL A 1 94 ? 17.312 6.674 -7.632 1.00 92.12 94 VAL A O 1
ATOM 730 N N . GLY A 1 95 ? 18.249 6.913 -9.640 1.00 90.50 95 GLY A N 1
ATOM 731 C CA . GLY A 1 95 ? 18.437 5.474 -9.851 1.00 90.50 95 GLY A CA 1
ATOM 732 C C . GLY A 1 95 ? 17.188 4.707 -10.307 1.00 90.50 95 GLY A C 1
ATOM 733 O O . GLY A 1 95 ? 17.120 3.498 -10.106 1.00 90.50 95 GLY A O 1
ATOM 734 N N . LYS A 1 96 ? 16.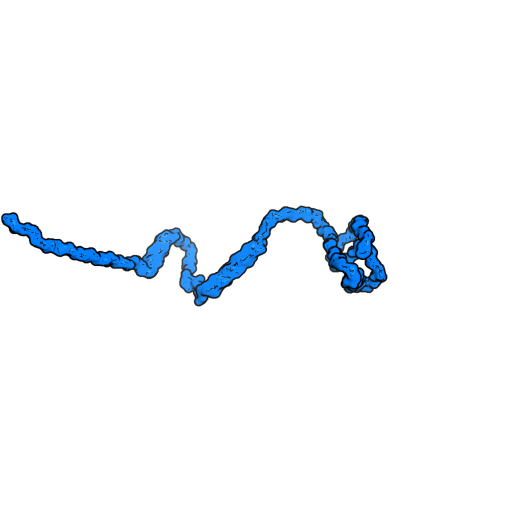222 5.358 -10.974 1.00 90.31 96 LYS A N 1
ATOM 735 C CA . LYS A 1 96 ? 15.010 4.712 -11.543 1.00 90.31 96 LYS A CA 1
ATOM 736 C C . LYS A 1 96 ? 15.344 3.446 -12.345 1.00 90.31 96 LYS A C 1
ATOM 738 O O . LYS A 1 96 ? 14.775 2.382 -12.118 1.00 90.31 96 LYS A O 1
ATOM 743 N N . SER A 1 97 ? 16.344 3.534 -13.220 1.00 89.31 97 SER A N 1
ATOM 744 C CA . SER A 1 97 ? 16.810 2.404 -14.029 1.00 89.31 97 SER A CA 1
ATOM 745 C C . SER A 1 97 ? 17.472 1.306 -13.192 1.00 89.31 97 SER A C 1
ATOM 747 O O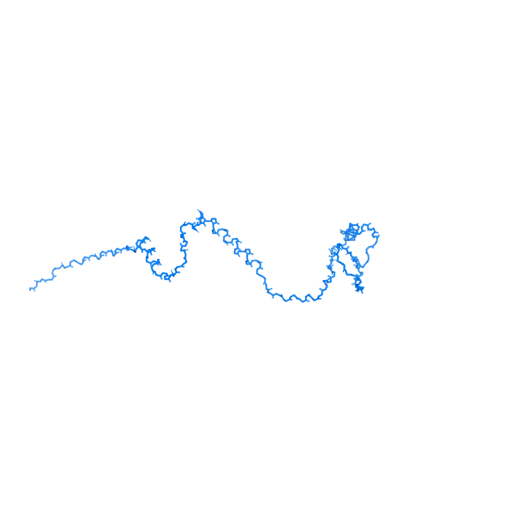 . SER A 1 97 ? 17.388 0.138 -13.555 1.00 89.31 97 SER A O 1
ATOM 749 N N . LEU A 1 98 ? 18.117 1.649 -12.070 1.00 91.19 98 LEU A N 1
ATOM 750 C CA . LEU A 1 98 ? 18.723 0.674 -11.157 1.00 91.19 98 LEU A CA 1
ATOM 751 C C . LEU A 1 98 ? 17.645 -0.148 -10.451 1.00 91.19 98 LEU A C 1
ATOM 753 O O . LEU A 1 98 ? 17.780 -1.367 -10.374 1.00 91.19 98 LEU A O 1
ATOM 757 N N . VAL A 1 99 ? 16.561 0.494 -10.004 1.00 90.69 99 VAL A N 1
ATOM 758 C CA . VAL A 1 99 ? 15.414 -0.197 -9.395 1.00 90.69 99 VAL A CA 1
ATOM 759 C C . VAL A 1 99 ? 14.828 -1.217 -10.368 1.00 90.69 99 VAL A C 1
ATOM 761 O O . VAL A 1 99 ? 14.681 -2.383 -10.010 1.00 90.69 99 VAL A O 1
ATOM 764 N N . ILE A 1 100 ? 14.584 -0.819 -11.622 1.00 89.50 100 ILE A N 1
ATOM 765 C CA . ILE A 1 100 ? 14.051 -1.728 -12.647 1.00 89.50 100 ILE A CA 1
ATOM 766 C C . ILE A 1 100 ? 15.012 -2.903 -12.894 1.00 89.50 100 ILE A C 1
ATOM 768 O O . ILE A 1 100 ? 14.587 -4.056 -12.862 1.00 89.50 100 ILE A O 1
ATOM 772 N N . LYS A 1 101 ? 16.317 -2.642 -13.065 1.00 88.62 101 LYS A N 1
ATOM 773 C CA . LYS A 1 101 ? 17.330 -3.701 -13.255 1.00 88.62 101 LYS A CA 1
ATOM 774 C C . LYS A 1 101 ? 17.392 -4.671 -12.075 1.00 88.62 101 LYS A C 1
ATOM 776 O O . LYS A 1 101 ? 17.498 -5.876 -12.288 1.00 88.62 101 LYS A O 1
ATOM 781 N N . SER A 1 102 ? 17.330 -4.153 -10.849 1.00 89.31 102 SER A N 1
ATOM 782 C CA . SER A 1 102 ? 17.359 -4.955 -9.623 1.00 89.31 102 SER A CA 1
ATOM 783 C C . SER A 1 102 ? 16.149 -5.888 -9.539 1.00 89.31 102 SER A C 1
ATOM 785 O O . SER A 1 102 ? 16.310 -7.077 -9.277 1.00 89.31 102 SER A O 1
ATOM 787 N N . LEU A 1 103 ? 14.951 -5.378 -9.851 1.00 88.50 103 LEU A N 1
ATOM 788 C CA . LEU A 1 103 ? 13.719 -6.169 -9.857 1.00 88.50 103 LEU A CA 1
ATOM 789 C C . LEU A 1 103 ? 13.740 -7.256 -10.935 1.00 88.50 103 LEU A C 1
ATOM 791 O O . LEU A 1 103 ? 13.442 -8.409 -10.637 1.00 88.50 103 LEU A O 1
ATOM 795 N N . VAL A 1 104 ? 14.154 -6.924 -12.163 1.00 87.31 104 VAL A N 1
ATOM 796 C CA . VAL A 1 104 ? 14.298 -7.921 -13.237 1.00 87.31 104 VAL A CA 1
ATOM 797 C C . VAL A 1 104 ? 15.265 -9.020 -12.810 1.00 87.31 104 VAL A C 1
ATOM 799 O O . VAL A 1 104 ? 14.906 -10.193 -12.829 1.00 87.31 104 VAL A O 1
ATOM 802 N N . LYS A 1 105 ? 16.453 -8.644 -12.327 1.00 87.56 105 LYS A N 1
ATOM 803 C CA . LYS A 1 105 ? 17.458 -9.598 -11.854 1.00 87.56 105 LYS A CA 1
ATOM 804 C C . LYS A 1 105 ? 16.943 -10.475 -10.713 1.00 87.56 105 LYS A C 1
ATOM 806 O O . LYS A 1 105 ? 17.277 -11.653 -10.659 1.00 87.56 105 LYS A O 1
ATOM 811 N N . HIS A 1 106 ? 16.150 -9.915 -9.805 1.00 86.94 106 HIS A N 1
ATOM 812 C CA . HIS A 1 106 ? 15.586 -10.654 -8.682 1.00 86.94 106 HIS A CA 1
ATOM 813 C C . HIS A 1 106 ? 14.560 -11.705 -9.131 1.00 86.94 106 HIS A C 1
ATOM 815 O O . HIS A 1 106 ? 14.563 -12.812 -8.603 1.00 86.94 106 HIS A O 1
ATOM 821 N N . PHE A 1 107 ? 13.705 -11.382 -10.106 1.00 83.88 107 PHE A N 1
ATOM 822 C CA . PHE A 1 107 ? 12.609 -12.265 -10.519 1.00 83.88 107 PHE A CA 1
ATOM 823 C C . PHE A 1 107 ? 12.958 -13.235 -11.649 1.00 83.88 107 PHE A C 1
ATOM 825 O O . PHE A 1 107 ? 12.437 -14.345 -11.667 1.00 83.88 107 PHE A O 1
ATOM 832 N N . THR A 1 108 ? 13.816 -12.842 -12.592 1.00 83.69 108 THR A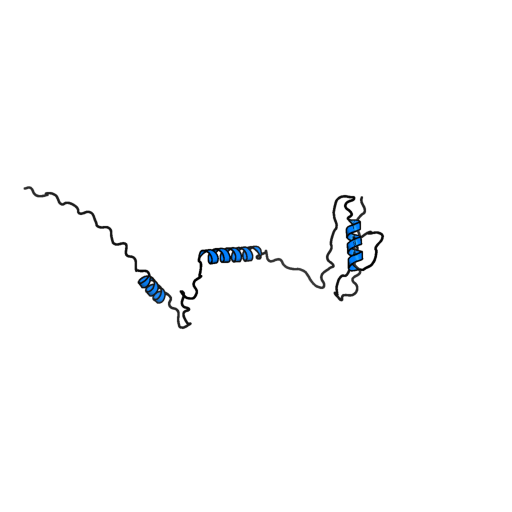 N 1
ATOM 833 C CA . THR A 1 108 ? 14.180 -13.685 -13.744 1.00 83.69 108 THR A CA 1
ATOM 834 C C . THR A 1 108 ? 15.576 -14.285 -13.627 1.00 83.69 108 THR A C 1
ATOM 836 O O . THR A 1 108 ? 15.955 -15.101 -14.462 1.00 83.69 108 THR A O 1
ATOM 839 N N . HIS A 1 109 ? 16.363 -13.871 -12.624 1.00 86.94 109 HIS A N 1
ATOM 840 C CA . HIS A 1 109 ? 17.787 -14.200 -12.483 1.00 86.94 109 HIS A CA 1
ATOM 841 C C . HIS A 1 109 ? 18.649 -13.808 -13.698 1.00 86.94 109 HIS A C 1
ATOM 843 O O . HIS A 1 109 ? 19.793 -14.244 -13.818 1.00 86.94 109 HIS A O 1
ATOM 849 N N . GLN A 1 110 ? 18.135 -12.946 -14.581 1.00 83.25 110 GLN A N 1
ATOM 850 C CA . GLN A 1 110 ? 18.839 -12.452 -15.762 1.00 83.25 110 GLN A CA 1
ATOM 851 C C . GLN A 1 110 ? 19.297 -11.008 -15.553 1.00 83.25 110 GLN A C 1
ATOM 853 O O . GLN A 1 110 ? 18.577 -10.170 -15.010 1.00 83.25 110 GLN A O 1
ATOM 858 N N . ASN A 1 111 ? 20.508 -10.697 -16.015 1.00 85.88 111 ASN A N 1
ATOM 859 C CA . ASN A 1 111 ? 21.033 -9.335 -15.988 1.00 85.88 111 ASN A CA 1
ATOM 860 C C . ASN A 1 111 ? 20.643 -8.608 -17.279 1.00 85.88 111 ASN A C 1
ATOM 862 O O . ASN A 1 111 ? 21.131 -8.956 -18.352 1.00 85.88 111 ASN A O 1
ATOM 866 N N . VAL A 1 112 ? 19.818 -7.566 -17.168 1.00 81.44 112 VAL A N 1
ATOM 867 C CA . VAL A 1 112 ? 19.487 -6.683 -18.295 1.00 81.44 112 VAL A CA 1
ATOM 868 C C . VAL A 1 112 ? 20.413 -5.458 -18.261 1.00 81.44 112 VAL A C 1
ATOM 870 O O . VAL 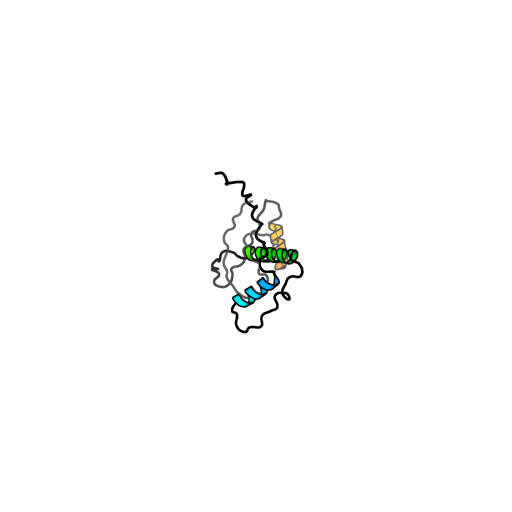A 1 112 ? 20.319 -4.650 -17.328 1.00 81.44 112 VAL A O 1
ATOM 873 N N . PRO A 1 113 ? 21.334 -5.304 -19.233 1.00 81.25 113 PRO A N 1
ATOM 874 C CA . PRO A 1 113 ? 22.349 -4.250 -19.203 1.00 81.25 113 PRO A CA 1
ATOM 875 C C . PRO A 1 113 ? 21.743 -2.856 -19.387 1.00 81.25 113 PRO A C 1
ATOM 877 O O . PRO A 1 113 ? 22.179 -1.904 -18.734 1.00 81.25 113 PRO A O 1
ATOM 880 N N . GLU A 1 114 ? 20.689 -2.736 -20.193 1.00 83.69 114 GLU A N 1
ATOM 881 C CA . GLU A 1 114 ? 20.015 -1.475 -20.470 1.00 83.69 114 GLU A CA 1
ATOM 882 C C . GLU A 1 114 ? 18.496 -1.628 -20.395 1.00 83.69 114 GLU A C 1
ATOM 884 O O . GLU A 1 114 ? 17.920 -2.543 -20.973 1.00 83.69 114 GLU A O 1
ATOM 889 N N . VAL A 1 115 ? 17.850 -0.723 -19.661 1.00 80.25 115 VAL A N 1
ATOM 890 C CA . VAL A 1 115 ? 16.392 -0.693 -19.521 1.00 80.25 115 VAL A CA 1
ATOM 891 C C . VAL A 1 115 ? 15.865 0.307 -20.538 1.00 80.25 115 VAL A C 1
ATOM 893 O O . VAL A 1 115 ? 15.975 1.512 -20.320 1.00 80.25 115 VAL A O 1
ATOM 896 N N . ARG A 1 116 ? 15.336 -0.198 -21.656 1.00 81.06 116 ARG A N 1
ATOM 897 C CA . ARG A 1 116 ? 14.645 0.588 -22.685 1.00 81.06 116 ARG A CA 1
ATOM 898 C C . ARG A 1 116 ? 13.265 -0.008 -22.934 1.00 81.06 116 ARG A C 1
ATOM 900 O O . ARG A 1 116 ? 13.149 -1.212 -23.136 1.00 81.06 116 ARG A O 1
ATOM 907 N N . GLY A 1 117 ? 12.248 0.848 -22.969 1.00 81.94 117 GLY A N 1
ATOM 908 C CA . GLY A 1 117 ? 10.873 0.437 -23.244 1.00 81.94 117 GLY A CA 1
ATOM 909 C C . GLY A 1 117 ? 10.217 -0.373 -22.114 1.00 81.94 117 GLY A C 1
ATOM 910 O O . GLY A 1 117 ? 10.764 -0.477 -21.012 1.00 81.94 117 GLY A O 1
ATOM 911 N N . PRO A 1 118 ? 9.015 -0.912 -22.366 1.00 82.75 118 PRO A N 1
ATOM 912 C CA . PRO A 1 118 ? 8.290 -1.719 -21.394 1.00 82.75 118 PRO A CA 1
ATOM 913 C C . PRO A 1 118 ? 8.965 -3.081 -21.193 1.00 82.75 118 PRO A C 1
ATOM 915 O O . PRO A 1 118 ? 9.315 -3.763 -22.154 1.00 82.75 118 PRO A O 1
ATOM 918 N N . ILE A 1 119 ? 9.106 -3.496 -19.932 1.00 82.69 119 ILE A N 1
ATOM 919 C CA . ILE A 1 119 ? 9.624 -4.816 -19.559 1.00 82.69 119 ILE A CA 1
ATOM 920 C C . ILE A 1 119 ? 8.502 -5.603 -18.887 1.00 82.69 119 ILE A C 1
ATOM 922 O O . ILE A 1 119 ? 8.000 -5.205 -17.838 1.00 82.69 119 ILE A O 1
ATOM 926 N N . THR A 1 120 ? 8.131 -6.736 -19.477 1.00 81.25 120 THR A N 1
ATOM 927 C CA . THR A 1 120 ? 7.167 -7.680 -18.903 1.00 81.25 120 THR A CA 1
ATOM 928 C C . THR A 1 120 ? 7.903 -8.804 -18.187 1.00 81.25 120 THR A C 1
ATOM 930 O O . THR A 1 120 ? 8.689 -9.524 -18.802 1.00 81.25 120 THR A O 1
ATOM 933 N N . ILE A 1 121 ? 7.634 -8.971 -16.894 1.00 79.25 121 ILE A N 1
ATOM 934 C CA . ILE A 1 121 ? 8.157 -10.069 -16.079 1.00 79.25 121 ILE A CA 1
ATOM 935 C C . ILE A 1 121 ? 6.976 -10.958 -15.700 1.00 79.25 121 ILE A C 1
ATOM 937 O O . ILE A 1 121 ? 5.963 -10.459 -15.217 1.00 79.25 121 ILE A O 1
ATOM 941 N N . VAL A 1 122 ? 7.110 -12.267 -15.896 1.00 76.06 122 VAL A N 1
ATOM 942 C CA . VAL A 1 122 ? 6.134 -13.248 -15.412 1.00 76.06 122 VAL A CA 1
ATOM 943 C C . VAL A 1 122 ? 6.662 -13.818 -14.101 1.00 76.06 122 VAL A C 1
ATOM 945 O O . VAL A 1 122 ? 7.730 -14.426 -14.081 1.00 76.06 122 VAL A O 1
ATOM 948 N N . GLN A 1 123 ? 5.937 -13.607 -13.002 1.00 67.62 123 GLN A N 1
ATOM 949 C CA . GLN A 1 123 ? 6.245 -14.207 -11.705 1.00 67.62 123 GLN A CA 1
ATOM 950 C C . GLN A 1 123 ? 5.074 -15.103 -11.275 1.00 67.62 123 GLN A C 1
ATOM 952 O O . GLN A 1 123 ? 3.958 -14.622 -11.098 1.00 67.62 123 GLN A O 1
ATOM 957 N N . GLY A 1 124 ? 5.343 -16.397 -11.075 1.00 63.91 124 GLY A N 1
ATOM 958 C CA . GLY A 1 124 ? 4.343 -17.395 -10.674 1.00 63.91 124 GLY A CA 1
ATOM 959 C C . GLY A 1 124 ? 3.669 -18.121 -11.846 1.00 63.91 124 GLY A C 1
ATOM 960 O O . GLY A 1 124 ? 3.841 -17.773 -13.012 1.00 63.91 124 GLY A O 1
ATOM 961 N N . SER A 1 125 ? 2.926 -19.182 -11.528 1.00 47.25 125 SER A N 1
ATOM 962 C CA . SER A 1 125 ? 2.190 -19.995 -12.499 1.00 47.25 125 SER A CA 1
ATOM 963 C C . SER A 1 125 ? 0.848 -19.340 -12.828 1.00 47.25 125 SER A C 1
ATOM 965 O O . SER A 1 125 ? -0.137 -19.561 -12.132 1.00 47.25 125 SER A O 1
ATOM 967 N N . VAL A 1 126 ? 0.793 -18.562 -13.906 1.00 46.31 126 VAL A N 1
ATOM 968 C CA . VAL A 1 126 ? -0.460 -18.354 -14.641 1.00 46.31 126 VAL A CA 1
ATOM 969 C C . VAL A 1 126 ? -0.227 -18.884 -16.043 1.00 46.31 126 VAL A C 1
ATOM 971 O O . VAL A 1 126 ? 0.412 -18.264 -16.889 1.00 46.31 126 VAL A O 1
ATOM 974 N N . SER A 1 127 ? -0.672 -20.121 -16.220 1.00 38.53 127 SER A N 1
ATOM 975 C CA . SER A 1 127 ? -0.631 -20.893 -17.449 1.00 38.53 127 SER A CA 1
ATOM 976 C C . SER A 1 127 ? -1.563 -20.271 -18.487 1.00 38.53 127 SER A C 1
ATOM 978 O O . SER A 1 127 ? -2.643 -20.796 -18.719 1.00 38.53 127 SER A O 1
ATOM 980 N N . VAL A 1 128 ? -1.170 -19.172 -19.129 1.00 40.75 128 VAL A N 1
ATOM 981 C CA . VAL A 1 128 ? -1.795 -18.778 -20.395 1.00 40.75 128 VAL A CA 1
ATOM 982 C C . VAL A 1 128 ? -0.712 -18.310 -21.351 1.00 40.75 128 VAL A C 1
ATOM 984 O O . VAL A 1 128 ? -0.085 -17.262 -21.215 1.00 40.75 128 VAL A O 1
ATOM 987 N N . LEU A 1 129 ? -0.446 -19.207 -22.287 1.00 42.34 129 LEU A N 1
ATOM 988 C CA . LEU A 1 129 ? 0.386 -19.021 -23.453 1.00 42.34 129 LEU A CA 1
ATOM 989 C C . LEU A 1 129 ? -0.097 -17.806 -24.258 1.00 42.34 129 LEU A C 1
ATOM 991 O O . LEU A 1 129 ? -1.280 -17.686 -24.545 1.00 42.34 129 LEU A O 1
ATOM 995 N N . HIS A 1 130 ? 0.863 -16.984 -24.678 1.00 43.25 130 HIS A N 1
ATOM 996 C CA . HIS A 1 130 ? 0.799 -16.073 -25.824 1.00 43.25 130 HIS A CA 1
ATOM 997 C C . HIS A 1 130 ? -0.413 -15.130 -25.917 1.00 43.25 130 HIS A C 1
ATOM 999 O O . HIS A 1 130 ? -1.393 -15.403 -26.603 1.00 43.25 130 HIS A O 1
ATOM 1005 N N . SER A 1 131 ? -0.228 -13.905 -25.432 1.00 34.69 131 SER A N 1
ATOM 1006 C CA . SER A 1 131 ? -0.838 -12.733 -26.063 1.00 34.69 131 SER A CA 1
ATOM 1007 C C . SER A 1 131 ? 0.235 -11.671 -26.265 1.00 34.69 131 SER A C 1
ATOM 1009 O O . SER A 1 131 ? 0.509 -10.841 -25.399 1.00 34.69 131 SER A O 1
ATOM 1011 N N . SER A 1 132 ? 0.883 -11.755 -27.424 1.00 36.34 132 SER A N 1
ATOM 1012 C CA . SER A 1 132 ? 1.736 -10.734 -28.018 1.00 36.34 132 SER A CA 1
ATOM 1013 C C . SER A 1 132 ? 0.912 -9.455 -28.201 1.00 36.34 132 SER A C 1
ATOM 1015 O O . SER A 1 132 ? 0.294 -9.249 -29.240 1.00 36.34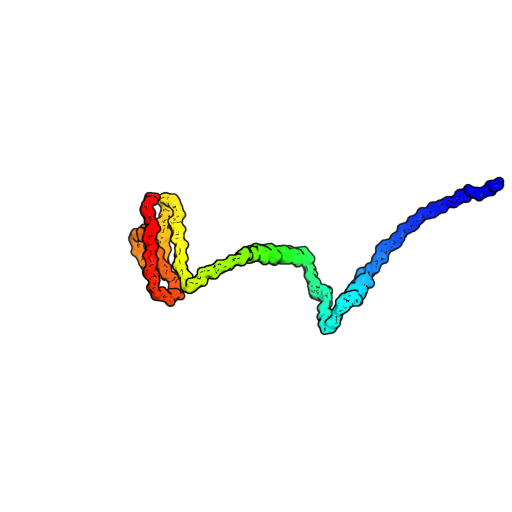 132 SER A O 1
ATOM 1017 N N . LEU A 1 133 ? 0.864 -8.597 -27.185 1.00 36.69 133 LEU A N 1
ATOM 1018 C CA . LEU A 1 133 ? 0.362 -7.234 -27.320 1.00 36.69 133 LEU A CA 1
ATOM 1019 C C . LEU A 1 133 ? 1.468 -6.264 -26.918 1.00 36.69 133 LEU A C 1
ATOM 1021 O O . LEU A 1 133 ? 1.823 -6.081 -25.757 1.00 36.69 133 LEU A O 1
ATOM 1025 N N . VAL A 1 134 ? 2.049 -5.717 -27.980 1.00 40.91 134 VAL A N 1
ATOM 1026 C CA . VAL A 1 134 ? 3.091 -4.703 -28.046 1.00 40.91 134 VAL A CA 1
ATOM 1027 C C . VAL A 1 134 ? 2.586 -3.418 -27.391 1.00 40.91 134 VAL A C 1
ATOM 1029 O O . VAL A 1 134 ? 1.680 -2.774 -27.914 1.00 40.91 134 VAL A O 1
ATOM 1032 N N . PHE A 1 135 ? 3.203 -2.997 -26.287 1.00 38.12 135 PHE A N 1
ATOM 1033 C CA . PHE A 1 135 ? 3.059 -1.624 -25.804 1.00 38.12 135 PHE A CA 1
ATOM 1034 C C . PHE A 1 135 ? 4.057 -0.734 -26.548 1.00 38.12 135 PHE A C 1
ATOM 1036 O O . PHE A 1 135 ? 5.213 -0.573 -26.160 1.00 38.12 135 PHE A O 1
ATOM 1043 N N . SER A 1 136 ? 3.594 -0.204 -27.678 1.00 38.53 136 SER A N 1
ATOM 1044 C CA . SER A 1 136 ? 4.253 0.878 -28.401 1.00 38.53 136 SER A CA 1
ATOM 1045 C C . SER A 1 136 ? 4.083 2.190 -27.621 1.00 38.53 136 SER A C 1
ATOM 1047 O O . SER A 1 136 ? 2.974 2.510 -27.202 1.00 38.53 136 SER A O 1
ATOM 1049 N N . TYR A 1 137 ? 5.185 2.937 -27.486 1.00 38.31 137 TYR A N 1
ATOM 1050 C CA . TYR A 1 137 ? 5.352 4.273 -26.887 1.00 38.31 137 TYR A CA 1
ATOM 1051 C C . TYR A 1 137 ? 5.427 4.384 -25.352 1.00 38.31 137 TYR A C 1
ATOM 1053 O O . TYR A 1 137 ? 4.435 4.599 -24.667 1.00 38.31 137 TYR A O 1
ATOM 1061 N N . ILE A 1 138 ? 6.661 4.446 -24.839 1.00 40.19 138 ILE A N 1
ATOM 1062 C CA . ILE A 1 138 ? 7.031 5.488 -23.869 1.00 40.19 138 ILE A CA 1
ATOM 1063 C C . ILE A 1 138 ? 8.220 6.227 -24.482 1.00 40.19 138 ILE A C 1
ATOM 1065 O O . ILE A 1 138 ? 9.315 5.681 -24.613 1.00 40.19 138 ILE A O 1
ATOM 1069 N N . LEU A 1 139 ? 7.919 7.431 -24.964 1.00 36.38 139 LEU A N 1
ATOM 1070 C CA . LEU A 1 139 ? 8.844 8.399 -25.534 1.00 36.38 139 LEU A CA 1
ATOM 1071 C C . LEU A 1 139 ? 10.010 8.677 -24.580 1.00 36.38 139 LEU A C 1
ATOM 1073 O O . LEU A 1 139 ? 9.829 8.836 -23.374 1.00 36.38 139 LEU A O 1
ATOM 1077 N N . ASN A 1 140 ? 11.196 8.751 -25.179 1.00 39.09 140 ASN A N 1
ATOM 1078 C CA . ASN A 1 140 ? 12.373 9.397 -24.621 1.00 39.09 140 ASN A CA 1
ATOM 1079 C C . ASN A 1 140 ? 12.050 10.850 -24.253 1.00 39.09 140 ASN A C 1
ATOM 1081 O O . ASN A 1 140 ? 11.575 11.570 -25.119 1.00 39.09 140 ASN A O 1
ATOM 1085 N N . GLU A 1 141 ? 12.416 11.285 -23.048 1.00 43.72 141 GLU A N 1
ATOM 1086 C CA . GLU A 1 141 ? 13.123 12.556 -22.831 1.00 43.72 141 GLU A CA 1
ATOM 1087 C C . GLU A 1 141 ? 13.700 12.580 -21.393 1.00 43.72 141 GLU A C 1
ATOM 1089 O O . GLU A 1 141 ? 12.951 12.435 -20.430 1.00 43.72 141 GLU A O 1
ATOM 1094 N N . LEU A 1 142 ? 15.037 12.689 -21.308 1.00 40.06 142 LEU A N 1
ATOM 1095 C CA . LEU A 1 142 ? 15.932 13.114 -20.202 1.00 40.06 142 LEU A CA 1
ATOM 1096 C C . LEU A 1 142 ? 15.615 12.740 -18.729 1.00 40.06 142 LEU A C 1
ATOM 1098 O O . LEU A 1 142 ? 14.718 13.330 -18.090 1.00 40.06 142 LEU A O 1
#

pLDDT: mean 73.61, std 17.56, range [34.69, 96.62]